Protein AF-A0A965EA42-F1 (afdb_monomer)

Nearest PDB structures (foldseek):
  3i5a-assembly1_A  TM=3.750E-01  e=6.138E+00  Pseudomonas syringae pv. tomato str. DC3000

Solvent-accessible surface area (backbone atoms only — not comparable to full-atom values): 6915 Å² total; per-residue (Å²): 122,78,64,44,83,34,45,56,62,70,51,42,54,51,40,38,52,40,13,40,38,97,76,26,24,43,67,41,68,43,63,58,87,46,74,92,53,48,35,46,54,53,51,48,57,48,39,63,67,59,40,57,54,78,73,26,45,47,61,49,49,46,33,24,50,76,66,56,22,34,95,90,60,44,78,56,70,86,78,82,61,77,60,60,66,60,44,48,52,50,30,63,76,41,39,70,56,33,23,58,51,43,19,52,41,29,36,59,57,70,70,44,85,50,70,67,63,50,51,59,59,72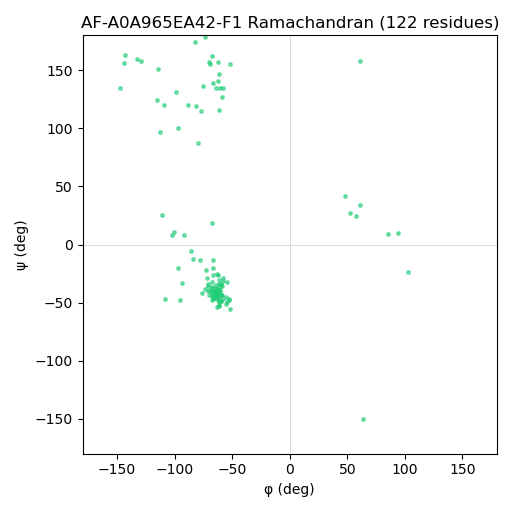,78,103

Radius of gyration: 15.44 Å; Cα contacts (8 Å, |Δi|>4): 146; chains: 1; bounding box: 45×31×37 Å

Structure (mmCIF, N/CA/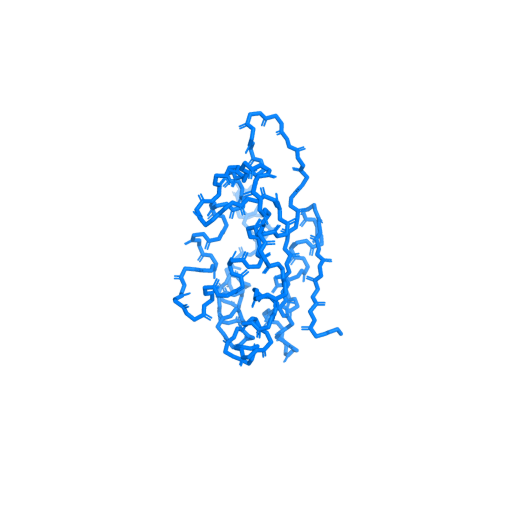C/O backbone):
data_AF-A0A965EA42-F1
#
_entry.id   AF-A0A965EA42-F1
#
loop_
_atom_site.group_PDB
_atom_site.id
_atom_site.type_symbol
_atom_site.label_atom_id
_atom_site.label_alt_id
_atom_site.label_comp_id
_atom_site.label_asym_id
_atom_site.label_entity_id
_atom_site.label_seq_id
_atom_site.pdbx_PDB_ins_code
_atom_site.Cartn_x
_atom_site.Cartn_y
_atom_site.Cartn_z
_atom_site.occupancy
_atom_site.B_iso_or_equiv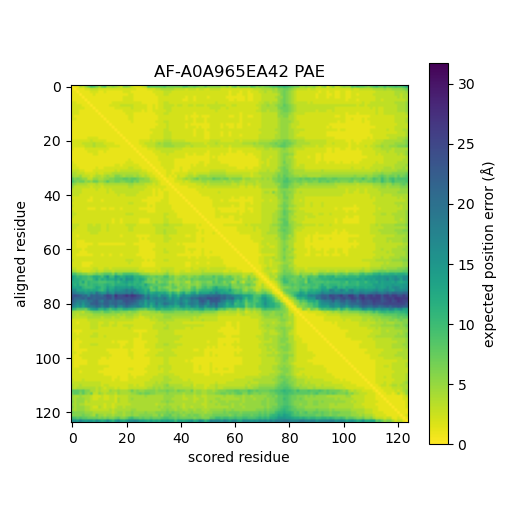
_atom_site.auth_seq_id
_atom_site.auth_comp_id
_atom_site.auth_asym_id
_atom_site.auth_atom_id
_atom_site.pdbx_PDB_model_num
ATOM 1 N N . CYS A 1 1 ? -2.676 -14.698 6.966 1.00 88.25 1 CYS A N 1
ATOM 2 C CA . CYS A 1 1 ? -1.796 -14.252 5.870 1.00 88.25 1 CYS A CA 1
ATOM 3 C C . CYS A 1 1 ? -0.756 -13.309 6.435 1.00 88.25 1 CYS A C 1
ATOM 5 O O . CYS A 1 1 ? -1.120 -12.500 7.280 1.00 88.25 1 CYS A O 1
ATOM 7 N N . ASP A 1 2 ? 0.474 -13.393 5.938 1.00 96.25 2 ASP A N 1
ATOM 8 C CA . ASP A 1 2 ? 1.574 -12.491 6.308 1.00 96.25 2 ASP A CA 1
ATOM 9 C C . ASP A 1 2 ? 1.751 -11.352 5.289 1.00 96.25 2 ASP A C 1
ATOM 11 O O . ASP A 1 2 ? 2.264 -10.292 5.605 1.00 96.25 2 ASP A O 1
ATOM 15 N N . LEU A 1 3 ? 1.253 -11.511 4.064 1.00 98.31 3 LEU A N 1
ATOM 16 C CA . LEU A 1 3 ? 1.194 -10.454 3.056 1.00 98.31 3 LEU A CA 1
ATOM 17 C C . LEU A 1 3 ? -0.046 -10.664 2.190 1.00 98.31 3 LEU A C 1
ATOM 19 O O . LEU A 1 3 ? -0.313 -11.786 1.762 1.00 98.31 3 LEU A O 1
ATOM 23 N N . ASN A 1 4 ? -0.795 -9.596 1.917 1.00 98.56 4 ASN A N 1
ATOM 24 C CA . ASN A 1 4 ? -1.972 -9.657 1.051 1.00 98.56 4 ASN A CA 1
ATOM 25 C C . ASN A 1 4 ? -1.715 -8.946 -0.282 1.00 98.56 4 ASN A C 1
ATOM 27 O O . ASN A 1 4 ? -1.504 -7.739 -0.308 1.00 98.56 4 ASN A O 1
ATOM 31 N N . PHE A 1 5 ? -1.815 -9.655 -1.403 1.00 98.50 5 PHE A N 1
ATOM 32 C CA . PHE A 1 5 ? -1.945 -9.015 -2.714 1.00 98.50 5 PHE A CA 1
ATOM 33 C C . PHE A 1 5 ? -3.429 -8.784 -2.994 1.00 98.50 5 PHE A C 1
ATOM 35 O O . PHE A 1 5 ? -4.222 -9.725 -2.993 1.00 98.50 5 PHE A O 1
ATOM 42 N N . VAL A 1 6 ? -3.814 -7.526 -3.187 1.00 98.62 6 VAL A N 1
ATOM 43 C CA . VAL A 1 6 ? -5.215 -7.102 -3.311 1.00 98.62 6 VAL A CA 1
ATOM 44 C C . VAL A 1 6 ? -5.426 -6.246 -4.552 1.00 98.62 6 VAL A C 1
ATOM 46 O O . VAL A 1 6 ? -4.489 -5.646 -5.080 1.00 98.62 6 VAL A O 1
ATOM 49 N N . ARG A 1 7 ? -6.670 -6.167 -5.032 1.00 98.06 7 ARG A N 1
ATOM 50 C CA . ARG A 1 7 ? -7.011 -5.432 -6.259 1.00 98.06 7 ARG A CA 1
ATOM 51 C C . ARG A 1 7 ? -8.355 -4.718 -6.177 1.00 98.06 7 ARG A C 1
ATOM 53 O O . ARG A 1 7 ? -9.210 -5.059 -5.358 1.00 98.06 7 ARG A O 1
ATOM 60 N N . GLY A 1 8 ? -8.584 -3.773 -7.082 1.00 96.44 8 GLY A N 1
ATOM 61 C CA . GLY A 1 8 ? -9.820 -2.985 -7.077 1.00 96.44 8 GLY A CA 1
ATOM 62 C C . GLY A 1 8 ? -9.943 -2.135 -5.810 1.00 96.44 8 GLY A C 1
ATOM 63 O O . GLY A 1 8 ? -8.926 -1.717 -5.266 1.00 96.44 8 GLY A O 1
ATOM 64 N N . GLU A 1 9 ? -11.168 -1.867 -5.355 1.00 96.81 9 GLU A N 1
ATOM 65 C CA . GLU A 1 9 ? -11.418 -0.895 -4.277 1.00 96.81 9 GLU A CA 1
ATOM 66 C C . GLU A 1 9 ? -11.834 -1.554 -2.951 1.00 96.81 9 GLU A C 1
ATOM 68 O O . GLU A 1 9 ? -11.229 -1.264 -1.922 1.00 96.81 9 GLU A O 1
ATOM 73 N N . ASP A 1 10 ? -12.777 -2.505 -2.956 1.00 97.50 10 ASP A N 1
ATOM 74 C CA . ASP A 1 10 ? -13.239 -3.151 -1.712 1.00 97.50 10 ASP A CA 1
ATOM 75 C C . ASP A 1 10 ? -12.108 -3.894 -0.984 1.00 97.50 10 ASP A C 1
ATOM 77 O O . ASP A 1 10 ? -11.814 -3.629 0.183 1.00 97.50 10 ASP A O 1
ATOM 81 N N . SER A 1 11 ? -11.398 -4.780 -1.692 1.00 98.19 11 SER A N 1
ATOM 82 C CA . SER A 1 11 ? -10.313 -5.552 -1.073 1.00 98.19 11 SER A CA 1
ATOM 83 C C . SER A 1 11 ? -9.129 -4.674 -0.648 1.00 98.19 11 SER A C 1
ATOM 85 O O . SER A 1 11 ? -8.449 -4.986 0.328 1.00 98.19 11 SER A O 1
ATOM 87 N N . PHE A 1 12 ? -8.937 -3.532 -1.314 1.00 98.50 12 PHE A N 1
ATOM 88 C CA . PHE A 1 12 ? -7.972 -2.507 -0.924 1.00 98.50 12 PHE A CA 1
ATOM 89 C C . PHE A 1 12 ? -8.358 -1.828 0.395 1.00 98.50 12 PHE A C 1
ATOM 91 O O . PHE A 1 12 ? -7.514 -1.693 1.283 1.00 98.50 12 PHE A O 1
ATOM 98 N N . VAL A 1 13 ? -9.633 -1.471 0.580 1.00 97.81 13 VAL A N 1
ATOM 99 C CA . VAL A 1 13 ? -10.135 -0.951 1.863 1.00 97.81 13 VAL A CA 1
ATOM 100 C C . VAL A 1 13 ? -10.005 -2.011 2.959 1.00 97.81 13 VAL A C 1
ATOM 102 O O . VAL A 1 13 ? -9.488 -1.719 4.036 1.00 97.81 13 VAL A O 1
ATOM 105 N N . ARG A 1 14 ? -10.379 -3.270 2.689 1.00 98.19 14 ARG A N 1
ATOM 106 C CA . ARG A 1 14 ? -10.222 -4.370 3.661 1.00 98.19 14 ARG A CA 1
ATOM 107 C C . ARG A 1 14 ? -8.769 -4.601 4.076 1.00 98.19 14 ARG A C 1
ATOM 109 O O . ARG A 1 14 ? -8.509 -4.896 5.240 1.00 98.19 14 ARG A O 1
ATOM 116 N N . ALA A 1 15 ? -7.820 -4.419 3.163 1.00 98.56 15 ALA A N 1
ATOM 117 C CA . ALA A 1 15 ? -6.403 -4.556 3.472 1.00 98.56 15 ALA A CA 1
ATOM 118 C C . ALA A 1 15 ? -5.886 -3.463 4.426 1.00 98.56 15 ALA A C 1
ATOM 120 O O . ALA A 1 15 ? -5.056 -3.758 5.284 1.00 98.56 15 ALA A O 1
ATOM 121 N N . HIS A 1 16 ? -6.433 -2.241 4.367 1.00 98.44 16 HIS A N 1
ATOM 122 C CA . HIS A 1 16 ? -6.130 -1.204 5.363 1.00 98.44 16 HIS A CA 1
ATOM 123 C C . HIS A 1 16 ? -6.586 -1.614 6.761 1.00 98.44 16 HIS A C 1
ATOM 125 O O . HIS A 1 16 ? -5.845 -1.420 7.722 1.00 98.44 16 HIS A O 1
ATOM 131 N N . TRP A 1 17 ? -7.772 -2.215 6.884 1.00 97.88 17 TRP A N 1
ATOM 132 C CA . TRP A 1 17 ? -8.258 -2.730 8.165 1.00 97.88 17 TRP A CA 1
ATOM 133 C C . TRP A 1 17 ? -7.388 -3.876 8.688 1.00 97.88 17 TRP A C 1
ATOM 135 O O . TRP A 1 17 ? -7.073 -3.906 9.874 1.00 97.88 17 TRP A O 1
ATOM 145 N N . ALA A 1 18 ? -6.934 -4.780 7.816 1.00 98.44 18 ALA A N 1
ATOM 146 C CA . ALA A 1 18 ? -6.010 -5.850 8.199 1.00 98.44 18 ALA A CA 1
ATOM 147 C C . ALA A 1 18 ? -4.641 -5.313 8.668 1.00 98.44 18 ALA A C 1
ATOM 149 O O . ALA A 1 18 ? -4.072 -5.838 9.628 1.00 98.44 18 ALA A O 1
ATOM 150 N N . ALA A 1 19 ? -4.142 -4.244 8.040 1.00 98.50 19 ALA A N 1
ATOM 151 C CA . ALA A 1 19 ? -2.919 -3.556 8.450 1.00 98.50 19 ALA A CA 1
ATOM 152 C C . ALA A 1 19 ? -3.098 -2.770 9.765 1.00 98.50 19 ALA A C 1
ATOM 154 O O . ALA A 1 19 ? -2.222 -2.783 10.627 1.00 98.50 19 ALA A O 1
ATOM 155 N N . ALA A 1 20 ? -4.243 -2.112 9.959 1.00 98.38 20 ALA A N 1
ATOM 156 C CA . ALA A 1 20 ? -4.583 -1.403 11.195 1.00 98.38 20 ALA A CA 1
ATOM 157 C C . ALA A 1 20 ? -4.918 -2.349 12.362 1.00 98.38 20 ALA A C 1
ATOM 159 O O . ALA A 1 20 ? -4.851 -1.948 13.522 1.00 98.38 20 ALA A O 1
ATOM 160 N N . GLY A 1 21 ? -5.300 -3.589 12.063 1.00 97.31 21 GLY A N 1
ATOM 161 C CA . GLY A 1 21 ? -5.690 -4.592 13.042 1.00 97.31 21 GLY A CA 1
ATOM 162 C C . GLY A 1 21 ? -4.516 -5.182 13.835 1.00 97.31 21 GLY A C 1
ATOM 163 O O . GLY A 1 21 ? -3.351 -4.862 13.588 1.00 97.31 21 GLY A O 1
ATOM 164 N N . PRO A 1 22 ? -4.810 -6.101 14.773 1.00 97.00 22 PRO A N 1
ATOM 165 C CA . PRO A 1 22 ? -3.807 -6.695 15.664 1.00 97.00 22 PRO A CA 1
ATOM 166 C C . PRO A 1 22 ? -2.740 -7.510 14.922 1.00 97.00 22 PRO A C 1
ATOM 168 O O . PRO A 1 22 ? -1.616 -7.635 15.397 1.00 97.00 22 PRO A O 1
ATOM 171 N N . TRP A 1 23 ? -3.078 -8.033 13.742 1.00 96.00 23 TRP A N 1
ATOM 172 C CA . TRP A 1 23 ? -2.191 -8.859 12.924 1.00 96.00 23 TRP A CA 1
ATOM 173 C C . TRP A 1 23 ? -1.234 -8.047 12.039 1.00 96.00 23 TRP A C 1
ATOM 175 O O . TRP A 1 23 ? -0.292 -8.621 11.498 1.00 96.00 23 TRP A O 1
ATOM 185 N N . GLN A 1 24 ? -1.459 -6.731 11.898 1.00 98.06 24 GLN A N 1
ATOM 186 C CA . GLN A 1 24 ? -0.582 -5.791 11.181 1.00 98.06 24 GLN A CA 1
ATOM 187 C C . GLN A 1 24 ? -0.149 -6.292 9.799 1.00 98.06 24 GLN A C 1
ATOM 189 O O . GLN A 1 24 ? 1.024 -6.205 9.432 1.00 98.06 24 GLN A O 1
ATOM 194 N N . VAL A 1 25 ? -1.085 -6.888 9.056 1.00 98.50 25 VAL A N 1
ATOM 195 C CA . VAL A 1 25 ? -0.766 -7.604 7.817 1.00 98.50 25 VAL A CA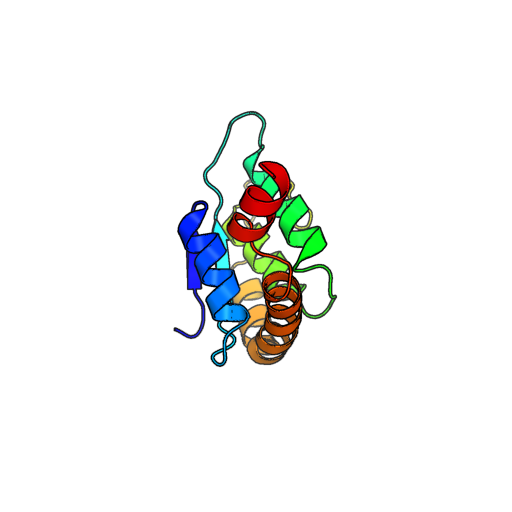 1
ATOM 196 C C . VAL A 1 25 ? -0.513 -6.588 6.704 1.00 98.50 25 VAL A C 1
ATOM 198 O O . VAL A 1 25 ? -1.454 -5.883 6.324 1.00 98.50 25 VAL A O 1
ATOM 201 N N . PRO A 1 26 ? 0.712 -6.490 6.152 1.00 98.56 26 PRO A N 1
ATOM 202 C CA . PRO A 1 26 ? 0.975 -5.620 5.022 1.00 98.56 26 PRO A CA 1
ATOM 203 C C . PRO A 1 26 ? 0.263 -6.100 3.764 1.00 98.56 26 PRO A C 1
ATOM 205 O O . PRO A 1 26 ? -0.161 -7.254 3.651 1.00 98.56 26 PRO A O 1
ATOM 208 N N . PHE A 1 27 ? 0.135 -5.205 2.792 1.00 98.75 27 PHE A N 1
ATOM 209 C CA . PHE A 1 27 ? -0.504 -5.529 1.527 1.00 98.75 27 PHE A CA 1
ATOM 210 C C . PHE A 1 27 ? 0.152 -4.817 0.351 1.00 98.75 27 PHE A C 1
ATOM 212 O O . PHE A 1 27 ? 0.757 -3.763 0.527 1.00 98.75 27 PHE A O 1
ATOM 219 N N . VAL A 1 28 ? -0.008 -5.399 -0.837 1.00 98.38 28 VAL A N 1
ATOM 220 C CA . VAL A 1 28 ? 0.340 -4.808 -2.130 1.00 98.38 28 VAL A CA 1
ATOM 221 C C . VAL A 1 28 ? -0.941 -4.607 -2.931 1.00 98.38 28 VAL A C 1
ATOM 223 O O . VAL A 1 28 ? -1.705 -5.550 -3.139 1.00 98.38 28 VAL A O 1
ATOM 226 N N . TRP A 1 29 ? -1.192 -3.376 -3.365 1.00 98.50 29 TRP A N 1
ATOM 227 C CA . TRP A 1 29 ? -2.377 -3.006 -4.131 1.00 98.50 29 TRP A CA 1
ATOM 228 C C . TRP A 1 29 ? -2.115 -2.930 -5.637 1.00 98.50 29 TRP A C 1
ATOM 230 O O . TRP A 1 29 ? -1.191 -2.257 -6.095 1.00 98.50 29 TRP A O 1
ATOM 240 N N . GLN A 1 30 ? -2.992 -3.570 -6.409 1.00 97.69 30 GLN A N 1
ATOM 241 C CA . GLN A 1 30 ? -3.085 -3.436 -7.859 1.00 97.69 30 GLN A CA 1
ATOM 242 C C . GLN A 1 30 ? -4.410 -2.749 -8.252 1.00 97.69 30 GLN A C 1
ATOM 244 O O . GLN A 1 30 ? -5.452 -3.417 -8.331 1.00 97.69 30 GLN A O 1
ATOM 249 N N . PRO A 1 31 ? -4.432 -1.423 -8.487 1.00 96.75 31 PRO A N 1
ATOM 250 C CA . PRO A 1 31 ? -5.599 -0.768 -9.070 1.00 96.75 31 PRO A CA 1
ATOM 251 C C . PRO A 1 31 ? -5.889 -1.315 -10.475 1.00 96.75 31 PRO A C 1
ATOM 253 O O . PRO A 1 31 ? -4.978 -1.654 -11.230 1.00 96.75 31 PRO A O 1
ATOM 256 N N . TYR A 1 32 ? -7.167 -1.372 -10.859 1.00 95.19 32 TYR A N 1
ATOM 257 C CA . TYR A 1 32 ? -7.528 -1.692 -12.242 1.00 95.19 32 TYR A CA 1
ATOM 258 C C . TYR A 1 32 ? -6.978 -0.624 -13.188 1.00 95.19 32 TYR A C 1
ATOM 260 O O . TYR A 1 32 ? -7.038 0.562 -12.868 1.00 95.19 32 TYR A O 1
ATOM 268 N N . ARG A 1 33 ? -6.476 -1.030 -14.362 1.00 92.06 33 ARG A N 1
ATOM 269 C CA . ARG A 1 33 ? -6.075 -0.082 -15.410 1.00 92.06 33 ARG A CA 1
ATOM 270 C C . ARG A 1 33 ? -7.292 0.736 -15.841 1.00 92.06 33 ARG A C 1
ATOM 272 O O . ARG A 1 33 ? -8.376 0.198 -16.043 1.00 92.06 33 ARG A O 1
ATOM 279 N N . GLN A 1 34 ? -7.092 2.039 -15.967 1.00 90.69 34 GLN A N 1
ATOM 280 C CA . GLN A 1 34 ? -8.115 3.009 -16.354 1.00 90.69 34 GLN A CA 1
ATOM 281 C C . GLN A 1 34 ? -7.559 3.935 -17.437 1.00 90.69 34 GLN A C 1
ATOM 283 O O . GLN A 1 34 ? -6.333 4.062 -17.557 1.00 90.69 34 GLN A O 1
ATOM 288 N N . LEU A 1 35 ? -8.470 4.572 -18.179 1.00 91.75 35 LEU A N 1
ATOM 289 C CA . LEU A 1 35 ? -8.173 5.630 -19.148 1.00 91.75 35 LEU A CA 1
ATOM 290 C C . LEU A 1 35 ? -7.321 6.739 -18.516 1.00 91.75 35 LEU A C 1
ATOM 292 O O . LEU A 1 35 ? -7.297 6.898 -17.290 1.00 91.75 35 LEU A O 1
ATOM 296 N N . ASP A 1 36 ? -6.582 7.454 -19.363 1.00 89.25 36 ASP A N 1
ATOM 297 C CA . ASP A 1 36 ? -5.724 8.588 -18.984 1.00 89.25 36 ASP A CA 1
ATOM 298 C C . ASP A 1 36 ? -4.743 8.278 -17.849 1.00 89.25 36 ASP A C 1
ATOM 300 O O . ASP A 1 36 ? -4.353 9.143 -17.068 1.00 89.25 36 ASP A O 1
ATOM 304 N N . LEU A 1 37 ? -4.363 7.002 -17.725 1.00 89.50 37 LEU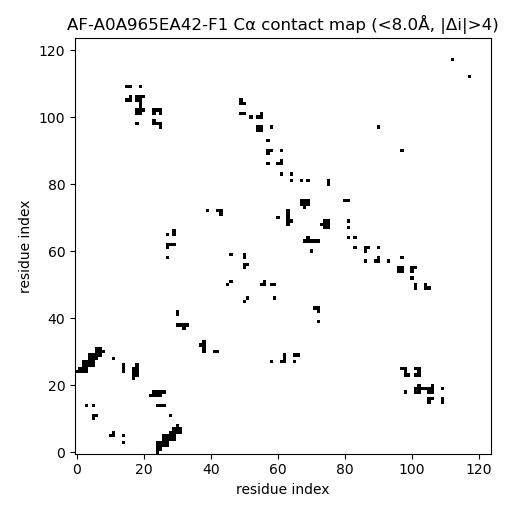 A N 1
ATOM 305 C CA . LEU A 1 37 ? -3.448 6.521 -16.697 1.00 89.50 37 LEU A CA 1
ATOM 306 C C . LEU A 1 37 ? -3.926 6.812 -15.261 1.00 89.50 37 LEU A C 1
ATOM 308 O O . LEU A 1 37 ? -3.121 6.806 -14.330 1.00 89.50 37 LEU A O 1
ATOM 312 N N . ALA A 1 38 ? -5.236 6.987 -15.041 1.00 90.69 38 ALA A N 1
ATOM 313 C CA . ALA A 1 38 ? -5.791 7.368 -13.736 1.00 90.69 38 ALA A CA 1
ATOM 314 C C . ALA A 1 38 ? -5.429 6.386 -12.605 1.00 90.69 38 ALA A C 1
ATOM 316 O O . ALA A 1 38 ? -5.269 6.776 -11.448 1.00 90.69 38 ALA A O 1
ATOM 317 N N . HIS A 1 39 ? -5.225 5.113 -12.943 1.00 91.81 39 HIS A N 1
ATOM 318 C CA . HIS A 1 39 ? -4.727 4.088 -12.028 1.00 91.81 39 HIS A CA 1
ATOM 319 C C . HIS A 1 39 ? -3.352 4.431 -11.424 1.00 91.81 39 HIS A C 1
ATOM 321 O O . HIS A 1 39 ? -3.122 4.164 -10.245 1.00 91.81 39 HIS A O 1
ATOM 327 N N . ARG A 1 40 ? -2.464 5.082 -12.190 1.00 92.19 40 ARG A N 1
ATOM 328 C CA . ARG A 1 40 ? -1.149 5.545 -11.714 1.00 92.19 40 ARG A CA 1
ATOM 329 C C . ARG A 1 40 ? -1.301 6.701 -10.742 1.00 92.19 40 ARG A C 1
ATOM 331 O O . ARG A 1 40 ? -0.681 6.679 -9.687 1.00 92.19 40 ARG A O 1
ATOM 338 N N . HIS A 1 41 ? -2.173 7.661 -11.056 1.00 93.19 41 HIS A N 1
ATOM 339 C CA . HIS A 1 41 ? -2.470 8.791 -10.170 1.00 93.19 41 HIS A CA 1
ATOM 340 C C . HIS A 1 41 ? -3.104 8.343 -8.850 1.00 93.19 41 HIS A C 1
ATOM 342 O O . HIS A 1 41 ? -2.759 8.857 -7.787 1.00 93.19 41 HIS A O 1
ATOM 348 N N . LYS A 1 42 ? -4.000 7.348 -8.893 1.00 94.50 42 LYS A N 1
ATOM 349 C CA . LYS A 1 42 ? -4.554 6.724 -7.685 1.00 94.50 42 LYS A CA 1
ATOM 350 C C . LYS A 1 42 ? -3.444 6.103 -6.833 1.00 94.50 42 LYS A C 1
ATOM 352 O O . LYS A 1 42 ? -3.383 6.363 -5.631 1.00 94.50 42 LYS A O 1
ATOM 357 N N . LEU A 1 43 ? -2.557 5.320 -7.451 1.00 95.88 43 LEU A N 1
ATOM 358 C CA . LEU A 1 43 ? -1.465 4.652 -6.745 1.00 95.88 43 LEU A CA 1
ATOM 359 C C . LEU A 1 43 ? -0.446 5.652 -6.174 1.00 95.88 43 LEU A C 1
ATOM 361 O O . LEU A 1 43 ? -0.083 5.537 -5.005 1.00 95.88 43 LEU A O 1
ATOM 365 N N . SER A 1 44 ? -0.034 6.665 -6.944 1.00 94.44 44 SER A N 1
ATOM 366 C CA . SER A 1 44 ? 0.887 7.725 -6.500 1.00 94.44 44 SER A CA 1
ATOM 367 C C . SER A 1 44 ? 0.294 8.586 -5.392 1.00 94.44 44 SER A C 1
ATOM 369 O O . SER A 1 44 ? 0.939 8.781 -4.361 1.00 94.44 44 SER A O 1
ATOM 371 N N . GLY A 1 45 ? -0.957 9.023 -5.541 1.00 95.06 45 GLY A N 1
ATOM 372 C CA . GLY A 1 45 ? -1.654 9.822 -4.538 1.00 95.06 45 GLY A CA 1
ATOM 373 C C . GLY A 1 45 ? -1.850 9.073 -3.220 1.00 95.06 45 GLY A C 1
ATOM 374 O O . GLY A 1 45 ? -1.630 9.637 -2.147 1.00 95.06 45 GLY A O 1
ATOM 375 N N . TRP A 1 46 ? -2.217 7.791 -3.280 1.00 97.06 46 TRP A N 1
ATOM 376 C CA . TRP A 1 46 ? -2.307 6.951 -2.087 1.00 97.06 46 TRP A CA 1
ATOM 377 C C . TRP A 1 46 ? -0.930 6.696 -1.462 1.00 97.06 46 TRP A C 1
ATOM 379 O O . TRP A 1 46 ? -0.758 6.908 -0.259 1.00 97.06 46 TRP A O 1
ATOM 389 N N . SER A 1 47 ? 0.067 6.310 -2.264 1.00 96.38 47 SER A N 1
ATOM 390 C CA . SER A 1 47 ? 1.420 6.032 -1.774 1.00 96.38 47 SER A CA 1
ATOM 391 C C . SER A 1 47 ? 2.049 7.257 -1.111 1.00 96.38 47 SER A C 1
ATOM 393 O O . SER A 1 47 ? 2.711 7.109 -0.087 1.00 96.38 47 SER A O 1
ATOM 395 N N . GLY A 1 48 ? 1.838 8.459 -1.652 1.00 95.50 48 GLY A N 1
ATOM 396 C CA . GLY A 1 48 ? 2.336 9.706 -1.067 1.00 95.50 48 GLY A CA 1
ATOM 397 C C . GLY A 1 48 ? 1.691 10.059 0.277 1.00 95.50 48 GLY A C 1
ATOM 398 O O . GLY A 1 48 ? 2.272 10.812 1.052 1.00 95.50 48 GLY A O 1
ATOM 399 N N . LYS A 1 49 ? 0.515 9.500 0.585 1.00 95.69 49 LYS A N 1
ATOM 400 C CA . LYS A 1 49 ? -0.186 9.716 1.860 1.00 95.69 49 LYS A CA 1
ATOM 401 C C . LYS A 1 49 ? 0.105 8.625 2.887 1.00 95.69 49 LYS A C 1
ATOM 403 O O . LYS A 1 49 ? 0.381 8.937 4.039 1.00 95.69 49 LYS A O 1
ATOM 408 N N . ILE A 1 50 ? 0.024 7.358 2.483 1.00 97.81 50 ILE A N 1
ATOM 409 C CA . ILE A 1 50 ? 0.086 6.205 3.398 1.00 97.81 50 ILE A CA 1
ATOM 410 C C . ILE A 1 50 ? 1.506 5.646 3.538 1.00 97.81 50 ILE A C 1
ATOM 412 O O . ILE A 1 50 ? 1.880 5.197 4.624 1.00 97.81 50 ILE A O 1
ATOM 416 N N . LEU A 1 51 ? 2.311 5.717 2.473 1.00 97.12 51 LEU A N 1
ATOM 417 C CA . LEU A 1 51 ? 3.659 5.142 2.392 1.00 97.12 51 LEU A CA 1
ATOM 418 C C . LEU A 1 51 ? 4.764 6.213 2.340 1.00 97.12 51 LEU A C 1
ATOM 420 O O . LEU A 1 51 ? 5.834 5.976 1.778 1.00 97.12 51 LEU A O 1
ATOM 424 N N . SER A 1 52 ? 4.517 7.411 2.875 1.00 95.12 52 SER A N 1
ATOM 425 C CA . SER A 1 52 ? 5.471 8.531 2.824 1.00 95.12 52 SER A CA 1
ATOM 426 C C . SER A 1 52 ? 6.683 8.344 3.738 1.00 95.12 52 SER A C 1
ATOM 428 O O . SER A 1 52 ? 7.768 8.831 3.424 1.00 95.12 52 SER A O 1
ATOM 430 N N . ALA A 1 53 ? 6.519 7.614 4.843 1.00 96.31 53 ALA A N 1
ATOM 431 C CA . ALA A 1 53 ? 7.595 7.331 5.782 1.00 96.31 53 ALA A CA 1
ATOM 432 C C . ALA A 1 53 ? 8.770 6.609 5.081 1.00 96.31 53 ALA A C 1
ATOM 434 O O . ALA A 1 53 ? 8.532 5.643 4.350 1.00 96.31 53 ALA A O 1
ATOM 435 N N . PRO A 1 54 ? 10.037 7.009 5.314 1.00 96.81 54 PRO A N 1
ATOM 436 C CA . PRO A 1 54 ? 11.202 6.355 4.709 1.00 96.81 54 PRO A CA 1
ATOM 437 C C . PRO A 1 54 ? 11.261 4.845 4.965 1.00 96.81 54 PRO A C 1
ATOM 439 O O . PRO A 1 54 ? 11.688 4.083 4.110 1.00 96.81 54 PRO A O 1
ATOM 442 N N . GLN A 1 55 ? 10.760 4.406 6.118 1.00 97.75 55 GLN A N 1
ATOM 443 C CA . GLN A 1 55 ? 10.692 3.008 6.545 1.00 97.75 55 GLN A CA 1
ATOM 444 C C . GLN A 1 55 ? 9.745 2.144 5.695 1.00 97.75 55 GLN A C 1
ATOM 446 O O . GLN A 1 55 ? 9.762 0.921 5.806 1.00 97.75 55 GLN A O 1
ATOM 451 N N . LEU A 1 56 ? 8.910 2.776 4.868 1.00 97.88 56 LEU A N 1
ATOM 452 C CA . LEU A 1 56 ? 7.989 2.124 3.940 1.00 97.88 56 LEU A CA 1
ATOM 453 C C . LEU A 1 56 ? 8.500 2.151 2.493 1.00 97.88 56 LEU A C 1
ATOM 455 O O . LEU A 1 56 ? 7.754 1.752 1.600 1.00 97.88 56 LEU A O 1
ATOM 459 N N . SER A 1 57 ? 9.745 2.584 2.242 1.00 95.75 57 SER A N 1
ATOM 460 C CA . SER A 1 57 ? 10.320 2.644 0.890 1.00 95.75 57 SER A CA 1
ATOM 461 C C . SER A 1 57 ? 10.253 1.299 0.173 1.00 95.75 57 SER A C 1
ATOM 463 O O . SER A 1 57 ? 9.690 1.238 -0.910 1.00 95.75 57 SER A O 1
ATOM 465 N N . VAL A 1 58 ? 10.684 0.211 0.817 1.00 96.06 58 VAL A N 1
ATOM 466 C CA . VAL A 1 58 ? 10.664 -1.136 0.219 1.00 96.06 58 VAL A CA 1
ATOM 467 C C . VAL A 1 58 ? 9.252 -1.616 -0.129 1.00 96.06 58 VAL A C 1
ATOM 469 O O . VAL A 1 58 ? 9.054 -2.293 -1.132 1.00 96.06 58 VAL A O 1
ATOM 472 N N . LEU A 1 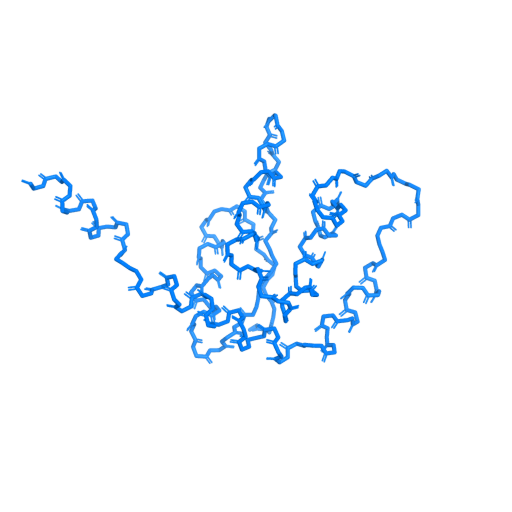59 ? 8.239 -1.242 0.665 1.00 97.69 59 LEU A N 1
ATOM 473 C CA . LEU A 1 59 ? 6.848 -1.583 0.364 1.00 97.69 59 LEU A CA 1
ATOM 474 C C . LEU A 1 59 ? 6.322 -0.734 -0.793 1.00 97.69 59 LEU A C 1
ATOM 476 O O . LEU A 1 59 ? 5.572 -1.227 -1.632 1.00 97.69 59 LEU A O 1
ATOM 480 N N . ARG A 1 60 ? 6.699 0.543 -0.838 1.00 95.88 60 ARG A N 1
ATOM 481 C CA . ARG A 1 60 ? 6.364 1.450 -1.935 1.00 95.88 60 ARG A CA 1
ATOM 482 C C . ARG A 1 60 ? 6.992 0.979 -3.250 1.00 95.88 60 ARG A C 1
ATOM 484 O O . ARG A 1 60 ? 6.290 0.926 -4.253 1.00 95.88 60 ARG A O 1
ATOM 491 N N . ASP A 1 61 ? 8.251 0.561 -3.227 1.00 92.75 61 ASP A N 1
ATOM 492 C CA . ASP A 1 61 ? 8.953 0.027 -4.395 1.00 92.75 61 ASP A CA 1
ATOM 493 C C . ASP A 1 61 ? 8.301 -1.278 -4.871 1.00 92.75 61 ASP A C 1
ATOM 495 O O . ASP A 1 61 ? 8.002 -1.408 -6.058 1.00 92.75 61 ASP A O 1
ATOM 499 N N . LEU A 1 62 ? 7.916 -2.163 -3.936 1.00 94.44 62 LEU A N 1
ATOM 500 C CA . LEU A 1 62 ? 7.150 -3.377 -4.236 1.00 94.44 62 LEU A CA 1
ATOM 501 C C . LEU A 1 62 ? 5.784 -3.083 -4.899 1.00 94.44 62 LEU A C 1
ATOM 503 O O . LEU A 1 62 ? 5.336 -3.841 -5.760 1.00 94.44 62 LEU A O 1
ATOM 507 N N . HIS A 1 63 ? 5.119 -1.976 -4.550 1.00 95.31 63 HIS A N 1
ATOM 508 C CA . HIS A 1 63 ? 3.897 -1.547 -5.244 1.00 95.31 63 HIS A CA 1
ATOM 509 C C . HIS A 1 63 ? 4.171 -1.081 -6.674 1.00 95.31 63 HIS A C 1
ATOM 511 O O . HIS A 1 63 ? 3.380 -1.398 -7.566 1.00 95.31 63 HIS A O 1
ATOM 517 N N . TRP A 1 64 ? 5.255 -0.332 -6.904 1.00 92.50 64 TRP A N 1
ATOM 518 C CA . TRP A 1 64 ? 5.604 0.151 -8.241 1.00 92.50 64 TRP A CA 1
ATOM 519 C C . TRP A 1 64 ? 5.905 -1.008 -9.178 1.00 92.50 64 TRP A C 1
ATOM 521 O O . TRP A 1 64 ? 5.232 -1.158 -10.200 1.00 92.50 64 TRP A O 1
ATOM 531 N N . ILE A 1 65 ? 6.821 -1.887 -8.771 1.00 91.38 65 ILE A N 1
ATOM 532 C CA . ILE A 1 65 ? 7.225 -3.045 -9.566 1.00 91.38 65 ILE A CA 1
ATOM 533 C C . ILE A 1 65 ? 6.048 -3.973 -9.878 1.00 91.38 65 ILE A C 1
ATOM 535 O O . ILE A 1 65 ? 5.872 -4.376 -11.028 1.00 91.38 65 ILE A O 1
ATOM 539 N N . TRP A 1 66 ? 5.185 -4.249 -8.893 1.00 92.62 66 TRP A N 1
ATOM 540 C CA . TRP A 1 66 ? 4.002 -5.092 -9.083 1.00 92.62 66 TRP A CA 1
ATOM 541 C C . TRP A 1 66 ? 3.023 -4.513 -10.116 1.00 92.62 66 TRP A C 1
ATOM 543 O O . TRP A 1 66 ? 2.343 -5.249 -10.832 1.00 92.62 66 TRP A O 1
ATOM 553 N N . ASN A 1 67 ? 2.975 -3.184 -10.230 1.00 92.06 67 ASN A N 1
ATOM 554 C CA . ASN A 1 67 ? 2.152 -2.473 -11.205 1.00 92.06 67 ASN A CA 1
ATOM 555 C C . ASN A 1 67 ? 2.882 -2.167 -12.526 1.00 92.06 67 ASN A C 1
ATOM 557 O O . ASN A 1 67 ? 2.305 -1.491 -13.377 1.00 92.06 67 ASN A O 1
ATOM 561 N N . GLN A 1 68 ? 4.097 -2.698 -12.731 1.00 88.69 68 GLN A N 1
ATOM 562 C CA . GLN A 1 68 ? 4.949 -2.446 -13.907 1.00 88.69 68 GLN A CA 1
ATOM 563 C C . GLN A 1 68 ? 5.323 -0.961 -14.062 1.00 88.69 68 GLN A C 1
ATOM 565 O O . GLN A 1 68 ? 5.447 -0.440 -15.171 1.00 88.69 68 GLN A O 1
ATOM 570 N N . LEU A 1 69 ? 5.489 -0.275 -12.931 1.00 88.00 69 LEU A N 1
ATOM 571 C CA . LEU A 1 69 ? 5.872 1.129 -12.848 1.00 88.00 69 LEU A CA 1
ATOM 572 C C . LEU A 1 69 ? 7.255 1.266 -12.203 1.00 88.00 69 LEU A C 1
ATOM 574 O O . LEU A 1 69 ? 7.663 0.443 -11.386 1.00 88.00 69 LEU A O 1
ATOM 578 N N . GLY A 1 70 ? 7.977 2.317 -12.578 1.00 83.31 70 GLY A N 1
ATOM 579 C CA . GLY A 1 70 ? 9.271 2.667 -12.016 1.00 83.31 70 GLY A CA 1
ATOM 580 C C . GLY A 1 70 ? 9.151 3.441 -10.700 1.00 83.31 70 GLY A C 1
ATOM 581 O O . GLY A 1 70 ? 8.048 3.829 -10.293 1.00 83.31 70 GLY A O 1
ATOM 582 N N . PRO A 1 71 ? 10.288 3.717 -10.039 1.00 70.44 71 PRO A N 1
ATOM 583 C CA . PRO A 1 71 ? 10.322 4.552 -8.846 1.00 70.44 71 PRO A CA 1
ATOM 584 C C . PRO A 1 71 ? 9.810 5.950 -9.208 1.00 70.44 71 PRO A C 1
ATOM 586 O O . PRO A 1 71 ? 10.454 6.634 -9.997 1.00 70.44 71 PRO A O 1
ATOM 589 N N . ALA A 1 72 ? 8.675 6.345 -8.621 1.00 70.88 72 ALA A N 1
ATOM 590 C CA . ALA A 1 72 ? 7.877 7.550 -8.918 1.00 70.88 72 ALA A CA 1
ATOM 591 C C . ALA A 1 72 ? 6.712 7.394 -9.920 1.00 70.88 72 ALA A C 1
ATOM 593 O O . ALA A 1 72 ? 6.044 8.377 -10.238 1.00 70.88 72 ALA A O 1
ATOM 594 N N . GLY A 1 73 ? 6.359 6.167 -10.312 1.00 71.19 73 GLY A N 1
ATOM 595 C CA . GLY A 1 73 ? 5.104 5.890 -11.019 1.00 71.19 73 GLY A CA 1
ATOM 596 C C . GLY A 1 73 ? 5.152 6.087 -12.538 1.00 71.19 73 GLY A C 1
ATOM 597 O O . GLY A 1 73 ? 4.101 6.019 -13.181 1.00 71.19 73 GLY A O 1
ATOM 598 N N . GLN A 1 74 ? 6.335 6.306 -13.121 1.00 78.50 74 GLN A N 1
ATOM 599 C CA . GLN A 1 74 ? 6.534 6.266 -14.572 1.00 78.50 74 GLN A CA 1
ATOM 600 C C . GLN A 1 74 ? 6.423 4.841 -15.127 1.00 78.50 74 GLN A C 1
ATOM 602 O O . GLN A 1 74 ? 6.619 3.866 -14.409 1.00 78.50 74 GLN A O 1
ATOM 607 N N . GLU A 1 75 ? 6.118 4.707 -16.414 1.00 75.25 75 GLU A N 1
ATOM 608 C CA . GLU A 1 75 ? 6.153 3.410 -17.093 1.00 75.25 75 GLU A CA 1
ATOM 609 C C . GLU A 1 75 ? 7.584 2.879 -17.171 1.00 75.25 75 GLU A C 1
ATOM 611 O O . GLU A 1 75 ? 8.521 3.632 -17.438 1.00 75.25 75 GLU A O 1
ATOM 616 N N . LEU A 1 76 ? 7.754 1.578 -16.943 1.00 73.75 76 LEU A N 1
ATOM 617 C CA . LEU A 1 76 ? 9.030 0.925 -17.200 1.00 73.75 76 LEU A CA 1
ATOM 618 C C . LEU A 1 76 ? 9.131 0.595 -18.688 1.00 73.75 76 LEU A C 1
ATOM 620 O O . LEU A 1 76 ? 8.335 -0.182 -19.216 1.00 73.75 76 LEU A O 1
ATOM 624 N N . GLU A 1 77 ? 10.132 1.159 -19.363 1.00 62.41 77 GLU A N 1
ATOM 625 C CA . GLU A 1 77 ? 10.533 0.673 -20.679 1.00 62.41 77 GLU A CA 1
ATOM 626 C C . GLU A 1 77 ? 11.070 -0.758 -20.538 1.00 62.41 77 GLU A C 1
ATOM 628 O O . GLU A 1 77 ? 11.846 -1.068 -19.634 1.00 62.41 77 GLU A O 1
ATOM 633 N N . PHE A 1 78 ? 10.648 -1.652 -21.433 1.00 55.62 78 PHE A N 1
ATOM 634 C CA . PHE A 1 78 ? 10.824 -3.108 -21.336 1.00 55.62 78 PHE A CA 1
ATOM 635 C C . PHE A 1 78 ? 12.285 -3.607 -21.459 1.00 55.62 78 PHE A C 1
ATOM 637 O O . PHE A 1 78 ? 12.522 -4.779 -21.748 1.00 55.62 78 PHE A O 1
ATOM 644 N N . ARG A 1 79 ? 13.299 -2.753 -21.271 1.00 48.03 79 ARG A N 1
ATOM 645 C CA . ARG A 1 79 ? 14.713 -3.148 -21.316 1.00 48.03 79 ARG A CA 1
ATOM 646 C C . ARG A 1 79 ? 15.242 -3.390 -19.906 1.00 48.03 79 ARG A C 1
ATOM 648 O O . ARG A 1 79 ? 15.583 -2.460 -19.189 1.00 48.03 79 ARG A O 1
ATOM 655 N N . GLY A 1 80 ? 15.316 -4.665 -19.537 1.00 55.84 80 GLY A N 1
ATOM 656 C CA . GLY A 1 80 ? 15.922 -5.141 -18.290 1.00 55.84 80 GLY A CA 1
ATOM 657 C C . GLY A 1 80 ? 14.919 -5.519 -17.209 1.00 55.84 80 GLY A C 1
ATOM 658 O O . GLY A 1 80 ? 15.239 -6.375 -16.396 1.00 55.84 80 GLY A O 1
ATOM 659 N N . GLY A 1 81 ? 13.701 -4.972 -17.260 1.00 58.28 81 GLY A N 1
ATOM 660 C CA . GLY A 1 81 ? 12.657 -5.244 -16.279 1.00 58.28 81 GLY A CA 1
ATOM 661 C C . GLY A 1 81 ? 13.056 -4.830 -14.853 1.00 58.28 81 GLY A C 1
ATOM 662 O O . GLY A 1 81 ? 14.226 -4.661 -14.521 1.00 58.28 81 GLY A O 1
ATOM 663 N N . PRO A 1 82 ? 12.085 -4.608 -13.976 1.00 65.25 82 PRO A N 1
ATOM 664 C CA . PRO A 1 82 ? 12.375 -4.379 -12.572 1.00 65.25 82 PRO A CA 1
ATOM 665 C C . PRO A 1 82 ? 12.741 -5.723 -11.903 1.00 65.25 82 PRO A C 1
ATOM 667 O O . PRO A 1 82 ? 12.120 -6.755 -12.175 1.00 65.25 82 PRO A O 1
ATOM 670 N N . ASP A 1 83 ? 13.785 -5.736 -11.070 1.00 79.25 83 ASP A N 1
ATOM 671 C CA . ASP A 1 83 ? 14.295 -6.955 -10.427 1.00 79.25 83 ASP A CA 1
ATOM 672 C C . ASP A 1 83 ? 13.431 -7.322 -9.213 1.00 79.25 83 ASP A C 1
ATOM 674 O O . ASP A 1 83 ? 13.709 -6.946 -8.071 1.00 79.25 83 ASP A O 1
ATOM 678 N N . LEU A 1 84 ? 12.370 -8.093 -9.474 1.00 84.19 84 LEU A N 1
ATOM 679 C CA . LEU A 1 84 ? 11.447 -8.548 -8.435 1.00 84.19 84 LEU A CA 1
ATOM 680 C C . LEU A 1 84 ? 12.153 -9.344 -7.343 1.00 84.19 84 LEU A C 1
ATOM 682 O O . LEU A 1 84 ? 11.738 -9.269 -6.192 1.00 84.19 84 LEU A O 1
ATOM 686 N N . HIS A 1 85 ? 13.218 -10.074 -7.671 1.00 88.19 85 HIS A N 1
ATOM 687 C CA . HIS A 1 85 ? 13.964 -10.824 -6.672 1.00 88.19 85 HIS A CA 1
ATOM 688 C C . HIS A 1 85 ? 14.662 -9.877 -5.686 1.00 88.19 85 HIS A C 1
ATOM 690 O O . HIS A 1 85 ? 14.572 -10.078 -4.471 1.00 88.19 85 HIS A O 1
ATOM 696 N N . ARG A 1 86 ? 15.301 -8.811 -6.182 1.00 89.62 86 ARG A N 1
ATOM 697 C CA . ARG A 1 86 ? 15.922 -7.781 -5.337 1.00 89.62 86 ARG A CA 1
ATOM 698 C C . ARG A 1 86 ? 14.900 -7.078 -4.443 1.00 89.62 86 ARG A C 1
ATOM 700 O O . ARG A 1 86 ? 15.118 -7.009 -3.232 1.00 89.62 86 ARG A O 1
ATOM 707 N N . ASP A 1 87 ? 13.807 -6.572 -5.012 1.00 90.25 87 ASP A N 1
ATOM 708 C CA . ASP A 1 87 ? 12.801 -5.812 -4.253 1.00 90.25 87 ASP A CA 1
ATOM 709 C C . ASP A 1 87 ? 12.058 -6.700 -3.249 1.00 90.25 87 ASP A C 1
ATOM 711 O O . ASP A 1 87 ? 11.805 -6.294 -2.111 1.00 90.25 87 ASP A O 1
ATOM 715 N N . TRP A 1 88 ? 11.784 -7.953 -3.624 1.00 93.81 88 TRP A N 1
ATOM 716 C CA . TRP A 1 88 ? 11.234 -8.954 -2.716 1.00 93.81 88 TRP A CA 1
ATOM 717 C C . TRP A 1 88 ? 12.184 -9.257 -1.556 1.00 93.81 88 TRP A C 1
ATOM 719 O O . TRP A 1 88 ? 11.771 -9.222 -0.397 1.00 93.81 88 TRP A O 1
ATOM 729 N N . SER A 1 89 ? 13.470 -9.492 -1.838 1.00 96.00 89 SER A N 1
ATOM 730 C CA . SER A 1 89 ? 14.476 -9.734 -0.800 1.00 96.00 89 SER A CA 1
ATOM 731 C C . SER A 1 89 ? 14.584 -8.550 0.164 1.00 96.00 89 SER A C 1
ATOM 733 O O . SER A 1 89 ? 14.634 -8.749 1.379 1.00 96.00 89 SER A O 1
ATOM 735 N N . ALA A 1 90 ? 14.583 -7.319 -0.353 1.00 94.62 90 ALA A N 1
ATOM 736 C CA . ALA A 1 90 ? 14.600 -6.113 0.470 1.00 94.62 90 ALA A CA 1
ATOM 737 C C . ALA A 1 90 ? 13.336 -6.001 1.341 1.00 94.62 90 ALA A C 1
ATOM 739 O O . ALA A 1 90 ? 13.428 -5.744 2.543 1.00 94.62 90 ALA A O 1
ATOM 740 N N . PHE A 1 91 ? 12.152 -6.259 0.776 1.00 96.75 91 PHE A N 1
ATOM 741 C CA . PHE A 1 91 ? 10.904 -6.300 1.539 1.00 96.75 91 PHE A CA 1
ATOM 742 C C . PHE A 1 91 ? 10.960 -7.334 2.674 1.00 96.75 91 PHE A C 1
ATOM 744 O O . PHE A 1 91 ? 10.627 -7.002 3.813 1.00 96.75 91 PHE A O 1
ATOM 751 N N . CYS A 1 92 ? 11.431 -8.556 2.401 1.00 97.62 92 CYS A N 1
ATOM 752 C CA . CYS A 1 92 ? 11.573 -9.602 3.414 1.00 97.62 92 CYS A CA 1
ATOM 753 C C . CYS A 1 92 ? 12.522 -9.187 4.550 1.00 97.62 92 CYS A C 1
ATOM 755 O O . CYS A 1 92 ? 12.186 -9.376 5.719 1.00 97.62 92 CYS A O 1
ATOM 757 N N . GLN A 1 93 ? 13.669 -8.577 4.229 1.00 98.31 93 GLN A N 1
ATOM 758 C CA . GLN A 1 93 ? 14.639 -8.096 5.224 1.00 98.31 93 GLN A CA 1
ATOM 759 C C . GLN A 1 93 ? 14.047 -7.026 6.154 1.00 98.31 93 GLN A C 1
ATOM 761 O O . GLN A 1 93 ? 14.322 -7.015 7.353 1.00 98.31 93 GLN A O 1
ATOM 766 N N . HIS A 1 94 ? 13.191 -6.154 5.621 1.00 98.12 94 HIS A N 1
ATOM 767 C CA . HIS A 1 94 ? 12.586 -5.040 6.357 1.00 98.12 94 HIS A CA 1
ATOM 768 C C . HIS A 1 94 ? 11.144 -5.310 6.816 1.00 98.12 94 HIS A C 1
ATOM 770 O O . HIS A 1 94 ? 10.467 -4.401 7.303 1.00 98.12 94 HIS A O 1
ATOM 776 N N . TYR A 1 95 ? 10.658 -6.549 6.718 1.00 98.31 95 TYR A N 1
ATOM 777 C CA . TYR A 1 95 ? 9.243 -6.884 6.901 1.00 98.31 95 TYR A CA 1
ATOM 778 C C . TYR A 1 95 ? 8.646 -6.365 8.222 1.00 98.31 95 TYR A C 1
ATOM 780 O O . TYR A 1 95 ? 7.602 -5.718 8.226 1.00 98.31 95 TYR A O 1
ATOM 788 N N . ARG A 1 96 ? 9.331 -6.560 9.358 1.00 98.25 96 ARG A N 1
ATOM 789 C CA . ARG A 1 96 ? 8.863 -6.087 10.682 1.00 98.25 96 ARG A CA 1
ATOM 790 C C . ARG A 1 96 ? 8.746 -4.565 10.768 1.00 98.25 96 ARG A C 1
ATOM 792 O O . ARG A 1 96 ? 7.819 -4.023 11.378 1.00 98.25 96 ARG A O 1
ATOM 799 N N . GLN A 1 97 ? 9.695 -3.867 10.156 1.00 98.31 97 GLN A N 1
ATOM 800 C CA . GLN A 1 97 ? 9.685 -2.415 10.075 1.00 98.31 97 GLN A CA 1
ATOM 801 C C . GLN A 1 97 ? 8.509 -1.943 9.212 1.00 98.31 97 GLN A C 1
ATOM 803 O O . GLN A 1 97 ? 7.798 -1.024 9.617 1.00 98.31 97 GLN A O 1
ATOM 808 N N . VAL A 1 98 ? 8.239 -2.629 8.098 1.00 98.56 98 VAL A N 1
ATOM 809 C CA . VAL A 1 98 ? 7.066 -2.368 7.259 1.00 98.56 98 VAL A CA 1
ATOM 810 C C . VAL A 1 98 ? 5.764 -2.596 8.027 1.00 98.56 98 VAL A C 1
ATOM 812 O O . VAL A 1 98 ? 4.926 -1.698 8.034 1.00 98.56 98 VAL A O 1
ATOM 815 N N . GLN A 1 99 ? 5.607 -3.736 8.715 1.00 98.31 99 GLN A N 1
ATOM 816 C CA . GLN A 1 99 ? 4.411 -4.039 9.516 1.00 98.31 99 GLN A CA 1
ATOM 817 C C . GLN A 1 99 ? 4.089 -2.902 10.490 1.00 98.31 99 GLN A C 1
ATOM 819 O O . GLN A 1 99 ? 3.005 -2.326 10.439 1.00 98.31 99 GLN A O 1
ATOM 824 N N . SER A 1 100 ? 5.059 -2.529 11.329 1.00 98.38 100 SER A N 1
ATOM 825 C CA . SER A 1 100 ? 4.864 -1.507 12.366 1.00 98.38 100 SER A CA 1
ATOM 826 C C . SER A 1 100 ? 4.526 -0.121 11.803 1.00 98.38 100 SER A C 1
ATOM 828 O O . SER A 1 100 ? 3.657 0.573 12.340 1.00 98.38 100 SER A O 1
ATOM 830 N N . HIS A 1 101 ? 5.186 0.299 10.720 1.00 98.62 101 HIS A N 1
ATOM 831 C CA . HIS A 1 101 ? 4.971 1.626 10.138 1.00 98.62 101 HIS A CA 1
ATOM 832 C C . HIS A 1 101 ? 3.670 1.695 9.342 1.00 98.62 101 HIS A C 1
ATOM 834 O O . HIS A 1 101 ? 2.925 2.664 9.487 1.00 98.62 101 HIS A O 1
ATOM 840 N N . LEU A 1 102 ? 3.357 0.659 8.561 1.00 98.69 102 LEU A N 1
ATOM 841 C CA . LEU A 1 102 ? 2.103 0.593 7.822 1.00 98.69 102 LEU A CA 1
ATOM 842 C C . LEU A 1 102 ? 0.919 0.498 8.785 1.00 98.69 102 LEU A C 1
ATOM 844 O O . LEU A 1 102 ? -0.062 1.213 8.599 1.00 98.69 102 LEU A O 1
ATOM 848 N N . HIS A 1 103 ? 1.037 -0.305 9.847 1.00 98.62 103 HIS A N 1
ATOM 849 C CA . HIS A 1 103 ? 0.043 -0.364 10.914 1.00 98.62 103 HIS A CA 1
ATOM 850 C C . HIS A 1 103 ? -0.254 1.025 11.473 1.00 98.62 103 HIS A C 1
ATOM 852 O O . HIS A 1 103 ? -1.416 1.409 11.556 1.00 98.62 103 HIS A O 1
ATOM 858 N N . ARG A 1 104 ? 0.777 1.818 11.790 1.00 98.38 104 ARG A N 1
ATOM 859 C CA . ARG A 1 104 ? 0.591 3.186 12.292 1.00 98.38 104 ARG A CA 1
ATOM 860 C C . ARG A 1 104 ? -0.135 4.077 11.280 1.00 98.38 104 ARG A C 1
ATOM 862 O O . ARG A 1 104 ? -1.080 4.766 11.662 1.00 98.38 104 ARG A O 1
ATOM 869 N N . SER A 1 105 ? 0.268 4.051 10.009 1.00 98.06 105 SER A N 1
ATOM 870 C CA . SER A 1 105 ? -0.397 4.819 8.947 1.00 98.06 105 SER A CA 1
ATOM 871 C C . SER A 1 105 ? -1.871 4.423 8.795 1.00 98.06 105 SER A C 1
ATOM 873 O O . SER A 1 105 ? -2.751 5.284 8.792 1.00 98.06 105 SER A O 1
ATOM 875 N N . CYS A 1 106 ? -2.158 3.123 8.716 1.00 98.25 106 CYS A N 1
ATOM 876 C CA . CYS A 1 106 ? -3.512 2.607 8.535 1.00 98.25 106 CYS A CA 1
ATOM 877 C C . CYS A 1 106 ? -4.380 2.788 9.786 1.00 98.25 106 CYS A C 1
ATOM 879 O O . CYS A 1 106 ? -5.557 3.102 9.652 1.00 98.25 106 CYS A O 1
ATOM 881 N N . LEU A 1 107 ? -3.820 2.663 10.991 1.00 98.06 107 LEU A N 1
ATOM 882 C CA . LEU A 1 107 ? -4.528 2.925 12.245 1.00 98.06 107 LEU A CA 1
ATOM 883 C C . LEU A 1 107 ? -4.927 4.400 12.359 1.00 98.06 107 LEU A C 1
ATOM 885 O O . LEU A 1 107 ? -6.036 4.707 12.788 1.00 98.06 107 LEU A O 1
ATOM 889 N N . ASN A 1 108 ? -4.052 5.319 11.940 1.00 96.75 108 ASN A N 1
ATOM 890 C CA . ASN A 1 108 ? -4.379 6.743 11.891 1.00 96.75 108 ASN A CA 1
ATOM 891 C C . ASN A 1 108 ? -5.522 7.035 10.912 1.00 96.75 108 ASN A C 1
ATOM 893 O O . ASN A 1 108 ? -6.385 7.850 11.226 1.00 96.75 108 ASN A O 1
ATOM 897 N N . LEU A 1 109 ? -5.559 6.359 9.758 1.00 95.31 109 LEU A N 1
ATOM 898 C CA . LEU A 1 109 ? -6.675 6.458 8.814 1.00 95.31 109 LEU A CA 1
ATOM 899 C C . LEU A 1 109 ? -7.967 5.866 9.401 1.00 95.31 109 LEU A C 1
ATOM 901 O O . LEU A 1 109 ? -9.011 6.504 9.353 1.00 95.31 109 LEU A O 1
ATOM 905 N N . ALA A 1 110 ? -7.885 4.679 10.001 1.00 94.19 110 ALA A N 1
ATOM 906 C CA . ALA A 1 110 ? -9.006 3.958 10.603 1.00 94.19 110 ALA A CA 1
ATOM 907 C C . ALA A 1 110 ? -9.671 4.706 11.773 1.00 94.19 110 ALA A C 1
ATOM 909 O O . ALA A 1 110 ? -10.846 4.489 12.053 1.00 94.19 110 ALA A O 1
ATOM 910 N N . ARG A 1 111 ? -8.925 5.578 12.462 1.00 95.19 111 ARG A N 1
ATOM 911 C CA . ARG A 1 111 ? -9.432 6.439 13.544 1.00 95.19 111 ARG A CA 1
ATOM 912 C C . ARG A 1 111 ? -10.208 7.656 13.048 1.00 95.19 111 ARG A C 1
ATOM 914 O O . ARG A 1 111 ? -10.840 8.331 13.858 1.00 95.19 111 ARG A O 1
ATOM 921 N N . GLN A 1 112 ? -10.133 7.976 11.759 1.00 94.69 112 GLN A N 1
ATOM 922 C CA . GLN A 1 112 ? -10.924 9.062 11.194 1.00 94.69 112 GLN A CA 1
ATOM 923 C C . GLN A 1 112 ? -12.402 8.672 11.170 1.00 94.69 112 GLN A C 1
ATOM 925 O O . GLN A 1 112 ? -12.759 7.494 11.142 1.00 94.69 112 GLN A O 1
ATOM 930 N N . GLN A 1 113 ? -13.274 9.678 11.173 1.00 92.00 113 GLN A N 1
ATOM 931 C CA . GLN A 1 113 ? -14.707 9.451 11.070 1.00 92.00 113 GLN A CA 1
ATOM 932 C C . GLN A 1 113 ? -15.026 8.707 9.767 1.00 92.00 113 GLN A C 1
ATOM 934 O O . GLN A 1 113 ? -14.625 9.134 8.682 1.00 92.00 113 GLN A O 1
ATOM 939 N N . GLY A 1 114 ? -15.743 7.588 9.887 1.00 92.94 114 GLY A N 1
ATOM 940 C CA . GLY A 1 114 ? -16.116 6.757 8.747 1.00 92.94 114 GLY A CA 1
ATOM 941 C C . GLY A 1 114 ? -17.012 7.494 7.749 1.00 92.94 114 GLY A C 1
ATOM 942 O O . GLY A 1 114 ? -17.713 8.447 8.099 1.00 92.94 114 GLY A O 1
ATOM 943 N N . LEU A 1 115 ? -17.013 7.023 6.498 1.00 93.25 115 LEU A N 1
ATOM 944 C CA . LEU A 1 115 ? -17.828 7.599 5.424 1.00 93.25 115 LEU A CA 1
ATOM 945 C C . LEU A 1 115 ? -19.316 7.646 5.799 1.00 93.25 115 LEU A C 1
ATOM 947 O O . LEU A 1 115 ? -19.938 8.687 5.639 1.00 93.25 115 LEU A O 1
ATOM 951 N N . GLU A 1 116 ? -19.859 6.563 6.358 1.00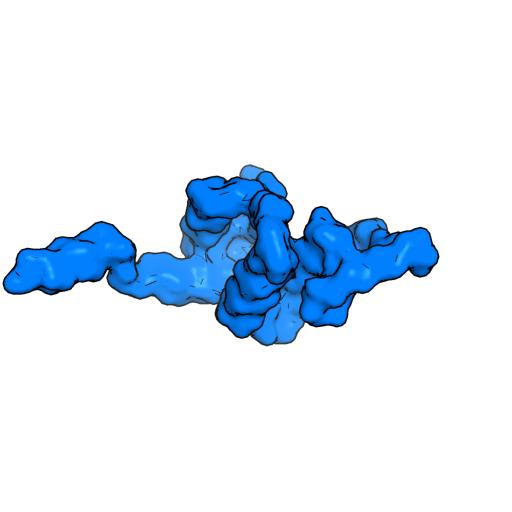 95.75 116 GLU A N 1
ATOM 952 C CA . GLU A 1 116 ? -21.252 6.491 6.822 1.00 95.75 116 GLU A CA 1
ATOM 953 C C . GLU A 1 116 ? -21.585 7.610 7.822 1.00 95.75 116 GLU A C 1
ATOM 955 O O . GLU A 1 116 ? -22.538 8.362 7.629 1.00 95.75 116 GLU A O 1
ATOM 960 N N . ALA A 1 117 ? -20.765 7.776 8.862 1.00 94.19 117 ALA A N 1
ATOM 961 C CA . ALA A 1 117 ? -20.988 8.795 9.881 1.00 94.19 117 ALA A CA 1
ATOM 962 C C . ALA A 1 117 ? -20.887 10.222 9.308 1.00 94.19 117 ALA A C 1
ATOM 964 O O . ALA A 1 117 ? -21.624 11.111 9.736 1.00 94.19 117 ALA A O 1
ATOM 965 N N . ASN A 1 118 ? -20.003 10.447 8.329 1.00 95.44 118 ASN A N 1
ATOM 966 C CA . ASN A 1 118 ? -19.917 11.724 7.616 1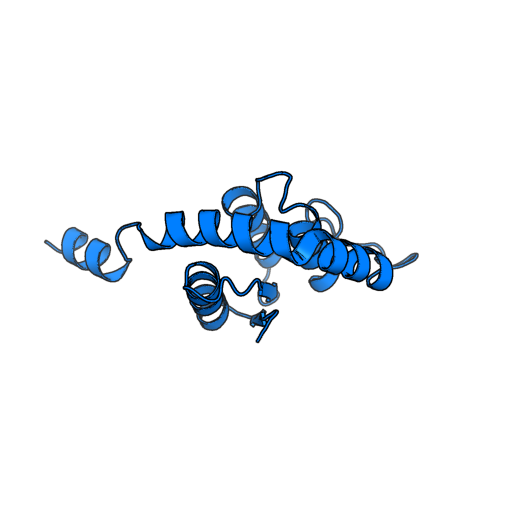.00 95.44 118 ASN A CA 1
ATOM 967 C C . ASN A 1 118 ? -21.136 11.967 6.716 1.00 95.44 118 ASN A C 1
ATOM 969 O O . ASN A 1 118 ? -21.633 13.090 6.672 1.00 95.44 118 ASN A O 1
ATOM 973 N N . LEU A 1 119 ? -21.653 10.932 6.046 1.00 96.62 119 LEU A N 1
ATOM 974 C CA . LEU A 1 119 ? -22.866 11.026 5.230 1.00 96.62 119 LEU A CA 1
ATOM 975 C C . LEU A 1 119 ? -24.092 11.356 6.087 1.00 96.62 119 LEU A C 1
ATOM 977 O O . LEU A 1 119 ? -24.845 12.255 5.731 1.00 96.62 119 LEU A O 1
ATOM 981 N N . ILE A 1 120 ? -24.249 10.714 7.251 1.00 96.50 120 ILE A N 1
ATOM 982 C CA . ILE A 1 120 ? -25.330 11.026 8.205 1.00 96.50 120 ILE A CA 1
ATOM 983 C C . ILE A 1 120 ? -25.243 12.479 8.682 1.00 96.50 120 ILE A C 1
ATOM 985 O O . ILE A 1 120 ? -26.267 13.140 8.823 1.00 96.50 120 ILE A O 1
ATOM 989 N N . ARG A 1 121 ? -24.032 12.991 8.936 1.00 95.06 121 ARG A N 1
ATOM 990 C CA . ARG A 1 121 ? -23.831 14.395 9.320 1.00 95.06 121 ARG A CA 1
ATOM 991 C C . ARG A 1 121 ? -24.167 15.361 8.184 1.00 95.06 121 ARG A C 1
ATOM 993 O O . ARG A 1 121 ? -24.655 16.440 8.470 1.00 95.06 121 ARG A O 1
ATOM 1000 N N . PHE A 1 122 ? -23.871 15.000 6.938 1.00 95.38 122 PHE A N 1
ATOM 1001 C CA . PHE A 1 122 ? -24.083 15.863 5.776 1.00 95.38 122 PHE A CA 1
ATOM 1002 C C . PHE A 1 122 ? -25.564 16.048 5.420 1.00 95.38 122 PHE A C 1
ATOM 1004 O O . PHE A 1 122 ? -25.943 17.115 4.953 1.00 95.38 122 PHE A O 1
ATOM 1011 N N . ILE A 1 123 ? -26.391 15.018 5.625 1.00 95.31 123 ILE A N 1
ATOM 1012 C CA . ILE A 1 123 ? -27.833 15.067 5.318 1.00 95.31 123 ILE A CA 1
ATOM 1013 C C . ILE A 1 123 ? -28.692 15.650 6.452 1.00 95.31 123 ILE A C 1
ATOM 1015 O O . ILE A 1 123 ? -29.905 15.765 6.284 1.00 95.31 123 ILE A O 1
ATOM 1019 N N . ARG A 1 124 ? -28.089 15.941 7.610 1.00 82.12 124 ARG A N 1
ATOM 1020 C CA . ARG A 1 124 ? -28.731 16.628 8.738 1.00 82.12 124 ARG A CA 1
ATOM 1021 C C . ARG A 1 124 ? -28.520 18.127 8.616 1.00 82.12 124 ARG A C 1
ATOM 1023 O O . ARG A 1 124 ? -29.493 18.850 8.907 1.00 82.12 124 ARG A O 1
#

Mean predicted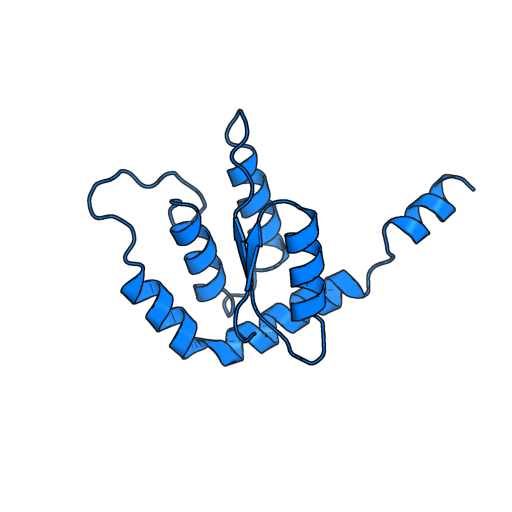 aligned error: 3.97 Å

pLDDT: mean 92.37, std 9.92, range [48.03, 98.75]

Secondary structure (DSSP, 8-state):
--SEEEETTHHHHHHHHHHHSTT---EEEEPPP-GGGHHHHHHHHHHHHHS-SGGGHHHHHHHHHHTTB-TTSPBPPSSS---HHHHHHHHHHTHHHHHHHHHHHHHHHHTSPPHHHHHHHHT-

Foldseek 3Di:
DQEEEDEADPRVLVQLVCCLDPSNRYYAYDYDQDPPRVSLVVLLVVCVQQVVDPLSVLVNCLNQLVNCHHDRRHHDDPPPGDDNVVSVVVCVVSVVSNSVSSNVSSNVVVPDDDPVNVVVVVVD

Sequence (124 aa):
CDLNFVRGEDSFVRAHWAAAGPWQVPFVWQPYRQLDLAHRHKLSGWSGKILSAPQLSVLRDLHWIWNQLGPAGQELEFRGGPDLHRDWSAFCQHYRQVQSHLHRSCLNLARQQGLEANLIRFIR